Protein AF-R9ITM0-F1 (afdb_monomer_lite)

Sequence (136 aa):
MNITARTALNLIPLDLGSQPVFLCIDDTIVPKSGKKFEDVSKLFDHAAHNGSNYLNGHCFVSIMLCVPVWNQNRIRYVSLPLGYRMWLGSESKLKLAASMVRQAMPEQLQIFCAWQEKSPLNRTGSDLMQLHGAEP

Foldseek 3Di:
DAVQLVVLLVPAPPVCVPPAKEKEKDKDWDADDDDPDALWDFDQQPPDPPPDRTGTTWIKIWIWIWGWDDDPNDTDTDTHTPDIDTDSPPDDSLLVNLVSCLVHDDLAHDYDYPCCPPVSNVVSDVRSYDPPDPDD

pLDDT: mean 78.78, std 17.02, range [25.8, 95.62]

Secondary structure (DSSP, 8-state):
-HHHHHHHHHTS-GGGTTS--EEEEEEEEEE--SS--TT-EEEE-TT--SS--EEEEEEEEEEEEEEEEEETTEEEEEEEEEEEEEE-SSS-HHHHHHHHHHHH--S----B-TTTTSHHHHHHHHTT--------

Structure (mmCIF, N/CA/C/O backbone):
data_AF-R9ITM0-F1
#
_entry.id   AF-R9ITM0-F1
#
loop_
_atom_site.group_PDB
_atom_site.id
_atom_site.type_symbol
_atom_site.label_atom_id
_atom_site.label_alt_id
_atom_site.label_comp_id
_atom_site.label_asym_id
_atom_site.label_entity_id
_atom_site.label_seq_id
_atom_site.pdbx_PDB_ins_code
_atom_site.Cartn_x
_atom_site.Cartn_y
_atom_site.Cartn_z
_atom_site.occupancy
_atom_site.B_iso_or_equiv
_atom_site.auth_seq_id
_atom_site.auth_comp_id
_atom_site.auth_asym_id
_atom_site.auth_atom_id
_atom_site.pdbx_PDB_model_num
ATOM 1 N N . MET A 1 1 ? -7.923 7.595 -6.221 1.00 79.12 1 MET A N 1
ATOM 2 C CA . MET A 1 1 ? -7.413 7.005 -4.963 1.00 79.12 1 MET A CA 1
ATOM 3 C C . MET A 1 1 ? -7.994 7.720 -3.742 1.00 79.12 1 MET A C 1
ATOM 5 O O . MET A 1 1 ? -8.584 7.046 -2.913 1.00 79.12 1 MET A O 1
ATOM 9 N N . ASN A 1 2 ? -7.954 9.059 -3.675 1.00 85.12 2 ASN A N 1
ATOM 10 C CA . ASN A 1 2 ? -8.530 9.845 -2.565 1.00 85.12 2 ASN A CA 1
ATOM 11 C C . ASN A 1 2 ? -10.013 9.537 -2.229 1.00 85.12 2 ASN A C 1
ATOM 13 O O . ASN A 1 2 ? -10.341 9.316 -1.070 1.00 85.12 2 ASN A O 1
ATOM 17 N N . ILE A 1 3 ? -10.913 9.442 -3.222 1.00 88.44 3 ILE A N 1
ATOM 18 C CA . ILE A 1 3 ? -12.343 9.130 -2.973 1.00 88.44 3 ILE A CA 1
ATOM 19 C C . ILE A 1 3 ? -12.507 7.782 -2.253 1.00 88.44 3 ILE A C 1
ATOM 21 O O . ILE A 1 3 ? -13.250 7.690 -1.278 1.00 88.44 3 ILE A O 1
ATOM 25 N N . THR A 1 4 ? -11.782 6.752 -2.695 1.00 90.31 4 THR A N 1
ATOM 26 C CA . THR A 1 4 ? -11.787 5.422 -2.070 1.00 90.31 4 THR A CA 1
ATOM 27 C C . THR A 1 4 ? -11.276 5.483 -0.634 1.00 90.31 4 THR A C 1
ATOM 29 O O . THR A 1 4 ? -11.921 4.936 0.254 1.00 90.31 4 THR A O 1
ATOM 32 N N . ALA A 1 5 ? -10.169 6.195 -0.390 1.00 89.44 5 ALA A N 1
ATOM 33 C CA . ALA A 1 5 ? -9.619 6.369 0.954 1.00 89.44 5 ALA A CA 1
ATOM 34 C C . ALA A 1 5 ? -10.608 7.087 1.886 1.00 89.44 5 ALA A C 1
ATOM 36 O O . ALA A 1 5 ? -10.893 6.594 2.971 1.00 89.44 5 ALA A O 1
ATOM 37 N N . ARG A 1 6 ? -11.211 8.198 1.444 1.00 89.62 6 ARG A N 1
ATOM 38 C CA . ARG A 1 6 ? -12.242 8.917 2.214 1.00 89.62 6 ARG A CA 1
ATOM 39 C C . ARG A 1 6 ? -13.456 8.045 2.515 1.00 89.62 6 ARG A C 1
ATOM 41 O O . ARG A 1 6 ? -13.943 8.044 3.638 1.00 89.62 6 ARG A O 1
ATOM 48 N N . THR A 1 7 ? -13.921 7.285 1.526 1.00 91.44 7 THR A N 1
ATOM 49 C CA . THR A 1 7 ? -15.053 6.366 1.703 1.00 91.44 7 THR A CA 1
ATOM 50 C C . THR A 1 7 ? -14.723 5.310 2.755 1.00 91.44 7 THR A C 1
ATOM 52 O O . THR A 1 7 ? -15.516 5.093 3.659 1.00 91.44 7 THR A O 1
ATOM 55 N N . ALA A 1 8 ? -13.534 4.708 2.685 1.00 90.56 8 ALA A N 1
ATOM 56 C CA . ALA A 1 8 ? -13.080 3.714 3.651 1.00 90.56 8 ALA A CA 1
ATOM 57 C C . ALA A 1 8 ? -13.030 4.253 5.088 1.00 90.56 8 ALA A C 1
ATOM 59 O O . ALA A 1 8 ? -13.468 3.576 6.011 1.00 90.56 8 ALA A O 1
ATOM 60 N N . LEU A 1 9 ? -12.532 5.478 5.272 1.00 90.25 9 LEU A N 1
ATOM 61 C CA . LEU A 1 9 ? -12.440 6.118 6.587 1.00 90.25 9 LEU A CA 1
ATOM 62 C C . LEU A 1 9 ? -13.815 6.451 7.163 1.00 90.25 9 LEU A C 1
ATOM 64 O O . LEU A 1 9 ? -14.058 6.218 8.341 1.00 90.25 9 LEU A O 1
ATOM 68 N N . ASN A 1 10 ? -14.738 6.925 6.324 1.00 90.94 10 ASN A N 1
ATOM 69 C CA . ASN A 1 10 ? -16.108 7.229 6.740 1.00 90.94 10 ASN A CA 1
ATOM 70 C C . ASN A 1 10 ? -16.925 5.978 7.102 1.00 90.94 10 ASN A C 1
ATOM 72 O O . ASN A 1 10 ? -17.987 6.100 7.706 1.00 90.94 10 ASN A O 1
ATOM 76 N N . LEU A 1 11 ? -16.459 4.787 6.715 1.00 91.94 11 LEU A N 1
ATOM 77 C CA . LEU A 1 11 ? -17.086 3.511 7.060 1.00 91.94 11 LEU A CA 1
ATOM 78 C C . LEU A 1 11 ? -16.562 2.922 8.378 1.00 91.94 11 LEU A C 1
ATOM 80 O O . LEU A 1 11 ? -17.066 1.882 8.804 1.00 91.94 11 LEU A O 1
ATOM 84 N N . ILE A 1 12 ? -15.574 3.553 9.023 1.00 92.50 12 ILE A N 1
ATOM 85 C CA . ILE A 1 12 ? -15.087 3.115 10.333 1.00 92.50 12 ILE A CA 1
ATOM 86 C C . ILE A 1 12 ? -16.211 3.314 11.365 1.00 92.50 12 ILE A C 1
ATOM 88 O O . ILE A 1 12 ? -16.736 4.425 11.482 1.00 92.50 12 ILE A O 1
ATOM 92 N N . PRO A 1 13 ? -16.595 2.269 12.123 1.00 93.25 13 PRO A N 1
ATOM 93 C CA . PRO A 1 13 ? -17.561 2.403 13.208 1.00 93.25 13 PRO A CA 1
ATOM 94 C C . PRO A 1 13 ? -17.147 3.491 14.206 1.00 93.25 13 PRO A C 1
ATOM 96 O O . PRO A 1 13 ? -15.977 3.584 14.574 1.00 93.25 13 PRO A O 1
ATOM 99 N N . LEU A 1 14 ? -18.100 4.311 14.660 1.00 92.25 14 LEU A N 1
ATOM 100 C CA . LEU A 1 14 ? -17.821 5.466 15.529 1.00 92.25 14 LEU A CA 1
ATOM 101 C C . LEU A 1 14 ? -17.095 5.076 16.827 1.00 92.25 14 LEU A C 1
ATOM 103 O O . LEU A 1 14 ? -16.216 5.799 17.290 1.00 92.25 14 LEU A O 1
ATOM 107 N N . ASP A 1 15 ? -17.428 3.916 17.390 1.00 94.19 15 ASP A N 1
ATOM 108 C CA . ASP A 1 15 ? -16.805 3.342 18.587 1.00 94.19 15 ASP A CA 1
ATOM 109 C C . ASP A 1 15 ? -15.371 2.832 18.350 1.00 94.19 15 ASP A C 1
ATOM 111 O O . ASP A 1 15 ? -14.620 2.634 19.304 1.00 94.19 15 ASP A O 1
ATOM 115 N N . LEU A 1 16 ? -14.964 2.674 17.088 1.00 93.56 16 LEU A N 1
ATOM 116 C CA . LEU A 1 16 ? -13.597 2.357 16.673 1.00 93.56 16 LEU A CA 1
ATOM 117 C C . LEU A 1 16 ? -12.812 3.591 16.206 1.00 93.56 16 LEU A C 1
ATOM 119 O O . LEU A 1 16 ? -11.675 3.442 15.769 1.00 93.56 16 LEU A O 1
ATOM 123 N N . GLY A 1 17 ? -13.360 4.806 16.322 1.00 86.69 17 GLY A N 1
ATOM 124 C CA . GLY A 1 17 ? -12.707 6.033 15.845 1.00 86.69 17 GLY A CA 1
ATOM 125 C C . GLY A 1 17 ? -11.362 6.358 16.512 1.00 86.69 17 GLY A C 1
ATOM 126 O O . GLY A 1 17 ? -10.573 7.113 15.954 1.00 86.69 17 GLY A O 1
ATOM 127 N N . SER A 1 18 ? -11.078 5.780 17.684 1.00 87.06 18 SER A N 1
ATOM 128 C CA . SER A 1 18 ? -9.783 5.899 18.374 1.00 87.06 18 SER A CA 1
ATOM 129 C C . SER A 1 18 ? -8.749 4.855 17.942 1.00 87.06 18 SER A C 1
ATOM 131 O O . SER A 1 18 ? -7.588 4.943 18.339 1.00 87.06 18 SER A O 1
ATOM 133 N N . GLN A 1 19 ? -9.153 3.844 17.169 1.00 87.88 19 GLN A N 1
ATOM 134 C CA . GLN A 1 19 ? -8.241 2.819 16.676 1.00 87.88 19 GLN A CA 1
ATOM 135 C C . GLN A 1 19 ? -7.380 3.375 15.535 1.00 87.88 19 GLN A C 1
ATOM 137 O O . GLN A 1 19 ? -7.863 4.171 14.725 1.00 87.88 19 GLN A O 1
ATOM 142 N N . PRO A 1 20 ? -6.109 2.951 15.432 1.00 88.31 20 PRO A N 1
ATOM 143 C CA . PRO A 1 20 ? -5.237 3.414 14.365 1.00 88.31 20 PRO A CA 1
ATOM 144 C C . PRO A 1 20 ? -5.737 2.944 12.998 1.00 88.31 20 PRO A C 1
ATOM 146 O O . PRO A 1 20 ? -6.372 1.901 12.868 1.00 88.31 20 PRO A O 1
ATOM 149 N N . VAL A 1 21 ? -5.386 3.687 11.954 1.00 87.81 21 VAL A N 1
ATOM 150 C CA . VAL A 1 21 ? -5.524 3.259 10.559 1.00 87.81 21 VAL A CA 1
ATOM 151 C C . VAL A 1 21 ? -4.120 3.061 10.002 1.00 87.81 21 VAL A C 1
ATOM 153 O O . VAL A 1 21 ? -3.237 3.884 10.231 1.00 87.81 21 VAL A O 1
ATOM 156 N N . PHE A 1 22 ? -3.892 1.975 9.265 1.00 86.38 22 PHE A N 1
ATOM 157 C CA . PHE A 1 22 ? -2.565 1.689 8.714 1.00 86.38 22 PHE A CA 1
ATOM 158 C C . PHE A 1 22 ? -2.523 1.963 7.217 1.00 86.38 22 PHE A C 1
ATOM 160 O O . PHE A 1 22 ? -3.436 1.583 6.485 1.00 86.38 22 PHE A O 1
ATOM 167 N N . LEU A 1 23 ? -1.435 2.576 6.748 1.00 86.56 23 LEU A N 1
ATOM 168 C CA . LEU A 1 23 ? -1.129 2.649 5.323 1.00 86.56 23 LEU A CA 1
ATOM 169 C C . LEU A 1 23 ? -0.028 1.641 5.010 1.00 86.56 23 LEU A C 1
ATOM 171 O O . LEU A 1 23 ? 1.140 1.836 5.352 1.00 86.56 23 LEU A O 1
ATOM 175 N N . CYS A 1 24 ? -0.392 0.573 4.320 1.00 87.69 24 CYS A N 1
ATOM 176 C CA . CYS A 1 24 ? 0.564 -0.414 3.857 1.00 87.69 24 CYS A CA 1
ATOM 177 C C . CYS A 1 24 ? 1.046 -0.031 2.460 1.00 87.69 24 CYS A C 1
ATOM 179 O O . CYS A 1 24 ? 0.241 0.198 1.558 1.00 87.69 24 CYS A O 1
ATOM 181 N N . ILE A 1 25 ? 2.365 0.035 2.294 1.00 88.94 25 ILE A N 1
ATOM 182 C CA . ILE A 1 25 ? 3.024 0.201 1.002 1.00 88.94 25 ILE A CA 1
ATOM 183 C C . ILE A 1 25 ? 3.872 -1.042 0.804 1.00 88.94 25 ILE A C 1
ATOM 185 O O . ILE A 1 25 ? 4.670 -1.372 1.680 1.00 88.94 25 ILE A O 1
ATOM 189 N N . ASP A 1 26 ? 3.685 -1.714 -0.323 1.00 88.12 26 ASP A N 1
ATOM 190 C CA . ASP A 1 26 ? 4.431 -2.923 -0.657 1.00 88.12 26 ASP A CA 1
ATOM 191 C C . ASP A 1 26 ? 4.909 -2.869 -2.105 1.00 88.12 26 ASP A C 1
ATOM 193 O O . ASP A 1 26 ? 4.192 -2.360 -2.975 1.00 88.12 26 ASP A O 1
ATOM 197 N N . ASP A 1 27 ? 6.111 -3.380 -2.365 1.00 88.19 27 ASP A N 1
ATOM 198 C CA . ASP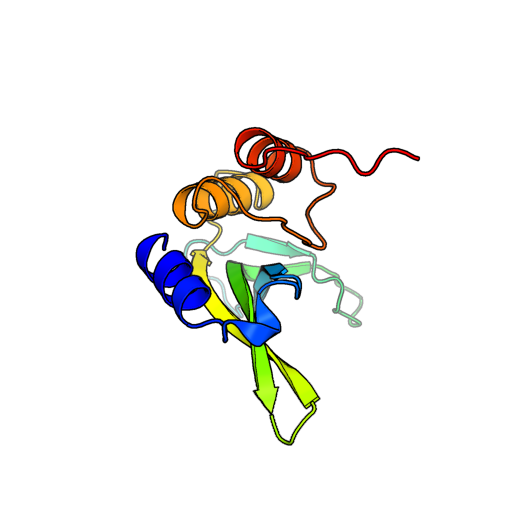 A 1 27 ? 6.625 -3.577 -3.710 1.00 88.19 27 ASP A CA 1
ATOM 199 C C . ASP A 1 27 ? 6.638 -5.062 -4.083 1.00 88.19 27 ASP A C 1
ATOM 201 O O . ASP A 1 27 ? 7.502 -5.839 -3.694 1.00 88.19 27 ASP A O 1
ATOM 205 N N . THR A 1 28 ? 5.669 -5.466 -4.894 1.00 88.50 28 THR A N 1
ATOM 206 C CA . THR A 1 28 ? 5.516 -6.859 -5.298 1.00 88.50 28 THR A CA 1
ATOM 207 C C . THR A 1 28 ? 6.260 -7.115 -6.605 1.00 88.50 28 THR A C 1
ATOM 209 O O . THR A 1 28 ? 6.025 -6.446 -7.619 1.00 88.50 28 THR A O 1
ATOM 212 N N . ILE A 1 29 ? 7.143 -8.112 -6.605 1.00 87.81 29 ILE A N 1
ATOM 213 C CA . ILE A 1 29 ? 7.862 -8.557 -7.799 1.00 87.81 29 ILE A CA 1
ATOM 214 C C . ILE A 1 29 ? 7.072 -9.675 -8.485 1.00 87.81 29 ILE A C 1
ATOM 216 O O . ILE A 1 29 ? 6.751 -10.693 -7.878 1.00 87.81 29 ILE A O 1
ATOM 220 N N . VAL A 1 30 ? 6.800 -9.507 -9.778 1.00 88.00 30 VAL A N 1
ATOM 221 C CA . VAL A 1 30 ? 6.202 -10.527 -10.641 1.00 88.00 30 VAL A CA 1
ATOM 222 C C . VAL A 1 30 ? 7.289 -11.066 -11.573 1.00 88.00 30 VAL A C 1
ATOM 224 O O . VAL A 1 30 ? 7.652 -10.377 -12.535 1.00 88.00 30 VAL A O 1
ATOM 227 N N . PRO A 1 31 ? 7.826 -12.274 -11.320 1.00 86.25 31 PRO A N 1
ATOM 228 C CA . PRO A 1 31 ? 8.894 -12.835 -12.135 1.00 86.25 31 PRO A CA 1
ATOM 229 C C . PRO A 1 31 ? 8.429 -13.085 -13.573 1.00 86.25 31 PRO A C 1
ATOM 231 O O . PRO A 1 31 ? 7.280 -13.452 -13.829 1.00 86.25 31 PRO A O 1
ATOM 234 N N . LYS A 1 32 ? 9.340 -12.894 -14.528 1.00 84.50 32 LYS A N 1
ATOM 235 C CA . LYS A 1 32 ? 9.115 -13.119 -15.958 1.00 84.50 32 LYS A CA 1
ATOM 236 C C . LYS A 1 32 ? 10.201 -14.023 -16.530 1.00 84.50 32 LYS A C 1
ATOM 238 O O . LYS A 1 32 ? 11.390 -13.721 -16.467 1.00 84.50 32 LYS A O 1
ATOM 243 N N . SER A 1 33 ? 9.776 -15.119 -17.149 1.00 77.88 33 SER A N 1
ATOM 244 C CA . SER A 1 33 ? 10.641 -16.022 -17.908 1.00 77.88 33 SER A CA 1
ATOM 245 C C . SER A 1 33 ? 10.588 -15.673 -19.397 1.00 77.88 33 SER A C 1
ATOM 247 O O . SER A 1 33 ? 9.543 -15.820 -20.027 1.00 77.88 33 SER A O 1
ATOM 249 N N . GLY A 1 34 ? 11.702 -15.221 -19.977 1.00 70.50 34 GLY A N 1
ATOM 250 C CA . GLY A 1 34 ? 11.806 -14.890 -21.405 1.00 70.50 34 GLY A CA 1
ATOM 251 C C . GLY A 1 34 ? 12.419 -13.511 -21.666 1.00 70.50 34 GLY A C 1
ATOM 252 O O . GLY A 1 34 ? 12.827 -12.823 -20.737 1.00 70.50 34 GLY A O 1
ATOM 253 N N . LYS A 1 35 ? 12.513 -13.116 -22.945 1.00 62.59 35 LYS A N 1
ATOM 254 C CA . LYS A 1 35 ? 13.199 -11.879 -23.391 1.00 62.59 35 LYS A CA 1
ATOM 255 C C . LYS A 1 35 ? 12.280 -10.821 -24.026 1.00 62.59 35 LYS A C 1
ATOM 257 O O . LYS A 1 35 ? 12.779 -9.825 -24.530 1.00 62.59 35 LYS A O 1
ATOM 262 N N . LYS A 1 36 ? 10.963 -11.050 -24.072 1.00 75.38 36 LYS A N 1
ATOM 263 C CA . LYS A 1 36 ? 10.008 -10.237 -24.854 1.00 75.38 36 LYS A CA 1
ATOM 264 C C . LYS A 1 36 ? 8.940 -9.576 -23.982 1.00 75.38 36 LYS A C 1
ATOM 266 O O . LYS A 1 36 ? 7.755 -9.675 -24.274 1.00 75.38 36 LYS A O 1
ATOM 271 N N . PHE A 1 37 ? 9.357 -8.957 -22.888 1.00 77.38 37 PHE A N 1
ATOM 272 C CA . PHE A 1 37 ? 8.451 -8.230 -22.008 1.00 77.38 37 PHE A CA 1
ATOM 273 C C . PHE A 1 37 ? 8.971 -6.805 -21.860 1.00 77.38 37 PHE A C 1
ATOM 275 O O . PHE A 1 37 ? 10.120 -6.606 -21.466 1.00 77.38 37 PHE A O 1
ATOM 282 N N . GLU A 1 38 ? 8.130 -5.840 -22.212 1.00 78.94 38 GLU A N 1
ATOM 283 C CA . GLU A 1 38 ? 8.379 -4.418 -21.980 1.00 78.94 38 GLU A CA 1
ATOM 284 C C . GLU A 1 38 ? 8.435 -4.137 -20.469 1.00 78.94 38 GLU A C 1
ATOM 286 O O . GLU A 1 38 ? 7.840 -4.879 -19.683 1.00 78.94 38 GLU A O 1
ATOM 291 N N . ASP A 1 39 ? 9.203 -3.125 -20.060 1.00 82.00 39 ASP A N 1
ATOM 292 C CA . ASP A 1 39 ? 9.345 -2.670 -18.665 1.00 82.00 39 ASP A CA 1
ATOM 293 C C . ASP A 1 39 ? 9.844 -3.717 -17.649 1.00 82.00 39 ASP A C 1
ATOM 295 O O . ASP A 1 39 ? 9.687 -3.569 -16.433 1.00 82.00 39 ASP A O 1
ATOM 299 N N . VAL A 1 40 ? 10.490 -4.788 -18.119 1.00 81.62 40 VAL A N 1
ATOM 300 C CA . VAL A 1 40 ? 11.147 -5.762 -17.239 1.00 81.62 40 VAL A CA 1
ATOM 301 C C . VAL A 1 40 ? 12.443 -5.197 -16.681 1.00 81.62 40 VAL A C 1
ATOM 303 O O . VAL A 1 40 ? 13.324 -4.751 -17.412 1.00 81.62 40 VAL A O 1
ATOM 306 N N . SER A 1 41 ? 12.581 -5.297 -15.362 1.00 80.25 41 SER A N 1
ATOM 307 C CA . SER A 1 41 ? 13.788 -4.919 -14.638 1.00 80.25 41 SER A CA 1
ATOM 308 C C . SER A 1 41 ? 14.449 -6.143 -14.014 1.00 80.25 41 SER A C 1
ATOM 310 O O . SER A 1 41 ? 13.781 -7.111 -13.641 1.00 80.25 41 SER A O 1
ATOM 312 N N . LYS A 1 42 ? 15.776 -6.088 -13.858 1.00 83.50 42 LYS A N 1
ATOM 313 C CA . LYS A 1 42 ? 16.516 -7.044 -13.030 1.00 83.50 42 LYS A CA 1
ATOM 314 C C . LYS A 1 42 ? 16.401 -6.601 -11.573 1.00 83.50 42 LYS A C 1
ATOM 316 O O . LYS A 1 42 ? 16.975 -5.587 -11.184 1.00 83.50 42 LYS A O 1
ATOM 321 N N . LEU A 1 43 ? 15.621 -7.332 -10.791 1.00 79.19 43 LEU A N 1
ATOM 322 C CA . LEU A 1 43 ? 15.219 -6.962 -9.438 1.00 79.19 43 LEU A CA 1
ATOM 323 C C . LEU A 1 43 ? 15.877 -7.893 -8.430 1.00 79.19 43 LEU A C 1
ATOM 325 O O . LEU A 1 43 ? 15.988 -9.089 -8.692 1.00 79.19 43 LEU A O 1
ATOM 329 N N . PHE A 1 44 ? 16.311 -7.338 -7.297 1.00 78.00 44 PHE A N 1
ATOM 330 C CA . PHE A 1 44 ? 16.802 -8.149 -6.192 1.00 78.00 44 PHE A CA 1
ATOM 331 C C . PHE A 1 44 ? 15.616 -8.829 -5.502 1.00 78.00 44 PHE A C 1
ATOM 333 O O . PHE A 1 44 ? 14.670 -8.152 -5.103 1.00 78.00 44 PHE A O 1
ATOM 340 N N . ASP A 1 45 ? 15.673 -10.146 -5.367 1.00 75.69 45 ASP A N 1
ATOM 341 C CA . ASP A 1 45 ? 14.708 -10.957 -4.642 1.00 75.69 45 ASP A CA 1
ATOM 342 C C . ASP A 1 45 ? 15.341 -11.420 -3.325 1.00 75.69 45 ASP A C 1
ATOM 344 O O . ASP A 1 45 ? 16.190 -12.311 -3.299 1.00 75.69 45 ASP A O 1
ATOM 348 N N . HIS A 1 46 ? 14.938 -10.782 -2.223 1.00 71.12 46 HIS A N 1
ATOM 349 C CA . HIS A 1 46 ? 15.408 -11.120 -0.877 1.00 71.12 46 HIS A CA 1
ATOM 350 C C . HIS A 1 46 ? 14.866 -12.468 -0.369 1.00 71.12 46 HIS A C 1
ATOM 352 O O . HIS A 1 46 ? 15.409 -12.994 0.601 1.00 71.12 46 HIS A O 1
ATOM 358 N N . ALA A 1 47 ? 13.829 -13.028 -1.002 1.00 69.94 47 ALA A N 1
ATOM 359 C CA . ALA A 1 47 ? 13.252 -14.327 -0.659 1.00 69.94 47 ALA A CA 1
ATOM 360 C C . ALA A 1 47 ? 13.843 -15.480 -1.495 1.00 69.94 47 ALA A C 1
ATOM 362 O O . ALA A 1 47 ? 13.526 -16.650 -1.262 1.00 69.94 47 ALA A O 1
ATOM 363 N N . ALA A 1 48 ? 14.716 -15.180 -2.463 1.00 70.25 48 ALA A N 1
ATOM 364 C CA . ALA A 1 48 ? 15.361 -16.192 -3.283 1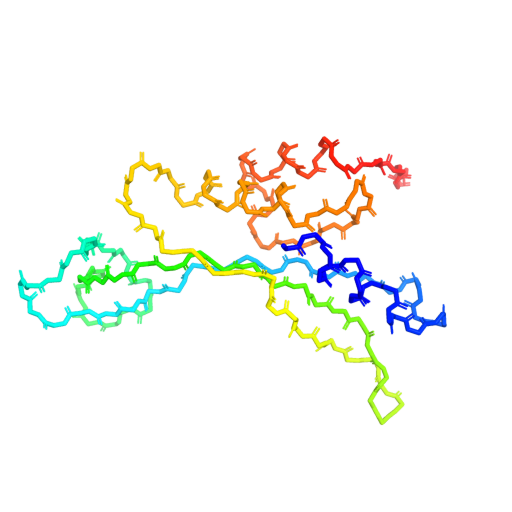.00 70.25 48 ALA A CA 1
ATOM 365 C C . ALA A 1 48 ? 16.433 -16.956 -2.485 1.00 70.25 48 ALA A C 1
ATOM 367 O O . ALA A 1 48 ? 17.490 -16.431 -2.149 1.00 70.25 48 ALA A O 1
ATOM 368 N N . HIS A 1 49 ? 16.197 -18.248 -2.249 1.00 71.50 49 HIS A N 1
ATOM 369 C CA . HIS A 1 49 ? 17.158 -19.162 -1.611 1.00 71.50 49 HIS A CA 1
ATOM 370 C C . HIS A 1 49 ? 17.968 -19.996 -2.627 1.00 71.50 49 HIS A C 1
ATOM 372 O O . HIS A 1 49 ? 18.436 -21.086 -2.311 1.00 71.50 49 HIS A O 1
ATOM 378 N N . ASN A 1 50 ? 18.116 -19.520 -3.868 1.00 66.25 50 ASN A N 1
ATOM 379 C CA . ASN A 1 50 ? 18.674 -20.290 -4.994 1.00 66.25 50 ASN A CA 1
ATOM 380 C C . ASN A 1 50 ? 20.093 -19.854 -5.426 1.00 66.25 50 ASN A C 1
ATOM 382 O O . ASN A 1 50 ? 20.551 -20.235 -6.501 1.00 66.25 50 ASN A O 1
ATOM 386 N N . GLY A 1 51 ? 20.786 -19.038 -4.623 1.00 62.91 51 GLY A N 1
ATOM 387 C CA . GLY A 1 51 ? 22.147 -18.556 -4.910 1.00 62.91 51 GLY A CA 1
ATOM 388 C C . GLY A 1 51 ? 22.235 -17.403 -5.922 1.00 62.91 51 GLY A C 1
ATOM 389 O O . GLY A 1 51 ? 23.308 -16.830 -6.100 1.00 62.91 51 GLY A O 1
ATOM 390 N N . SER A 1 52 ? 21.117 -17.016 -6.547 1.00 63.72 52 SER A N 1
ATOM 391 C CA . SER A 1 52 ? 20.981 -15.843 -7.412 1.00 63.72 52 SER A CA 1
ATOM 392 C C . SER A 1 52 ? 19.898 -14.933 -6.844 1.00 63.72 52 SER A C 1
ATOM 394 O O . SER A 1 52 ? 18.718 -15.097 -7.139 1.00 63.72 52 SER A O 1
ATOM 396 N N . ASN A 1 53 ? 20.297 -13.906 -6.097 1.00 78.50 53 ASN A N 1
ATOM 397 C CA . ASN A 1 53 ? 19.351 -12.962 -5.494 1.00 78.50 53 ASN A CA 1
ATOM 398 C C . ASN A 1 53 ? 18.723 -11.996 -6.508 1.00 78.50 53 ASN A C 1
ATOM 400 O O . ASN A 1 53 ? 18.207 -10.964 -6.112 1.00 78.50 53 ASN A O 1
ATOM 404 N N . TYR A 1 54 ? 18.826 -12.254 -7.812 1.00 79.62 54 TYR A N 1
ATOM 405 C CA . TYR A 1 54 ? 18.273 -11.384 -8.842 1.00 79.62 54 TYR A CA 1
ATOM 406 C C . TYR A 1 54 ? 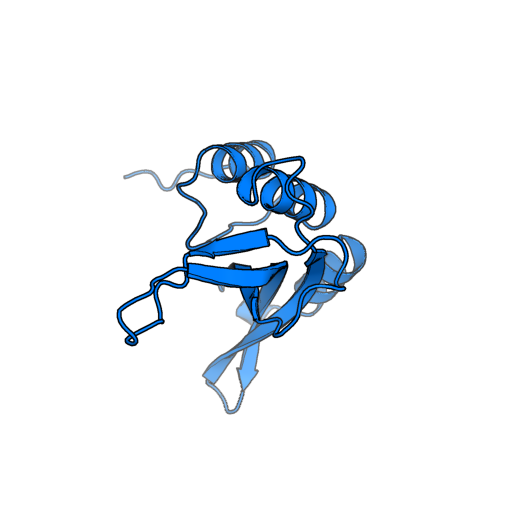17.401 -12.172 -9.806 1.00 79.62 54 TYR A C 1
ATOM 408 O O . TYR A 1 54 ? 17.812 -13.216 -10.312 1.00 79.62 54 TYR A O 1
ATOM 416 N N . LEU A 1 55 ? 16.238 -11.615 -10.128 1.00 83.50 55 LEU A N 1
ATOM 417 C CA . LEU A 1 55 ? 15.335 -12.153 -11.135 1.00 83.50 55 LEU A CA 1
ATOM 418 C C . LEU A 1 55 ? 14.854 -11.052 -12.079 1.00 83.50 55 LEU A C 1
ATOM 420 O O . LEU A 1 55 ? 14.798 -9.876 -11.722 1.00 83.50 55 LEU A O 1
ATOM 424 N N . ASN A 1 56 ? 14.523 -11.436 -13.308 1.00 86.12 56 ASN A N 1
ATOM 425 C CA . ASN A 1 56 ? 13.859 -10.539 -14.246 1.00 86.12 56 ASN A CA 1
ATOM 426 C C . ASN A 1 56 ? 12.370 -10.517 -13.918 1.00 86.12 56 ASN A C 1
ATOM 428 O O . ASN A 1 56 ? 11.736 -11.572 -13.873 1.00 86.12 56 ASN A O 1
ATOM 432 N N . GLY A 1 57 ? 11.804 -9.336 -13.711 1.00 87.81 57 GLY A N 1
ATOM 433 C CA . GLY A 1 57 ? 10.391 -9.221 -13.396 1.00 87.81 57 GLY A CA 1
ATOM 434 C C . GLY A 1 57 ? 9.845 -7.820 -13.575 1.00 87.81 57 GLY A C 1
ATOM 435 O O . GLY A 1 57 ? 10.580 -6.849 -13.764 1.00 87.81 57 GLY A O 1
ATOM 436 N N . HIS A 1 58 ? 8.525 -7.735 -13.491 1.00 90.94 58 HIS A N 1
ATOM 437 C CA . HIS A 1 58 ? 7.844 -6.471 -13.254 1.00 90.94 58 HIS A CA 1
ATOM 438 C C . HIS A 1 58 ? 7.818 -6.213 -11.757 1.00 90.94 58 HIS A C 1
ATOM 440 O O . HIS A 1 58 ? 7.634 -7.139 -10.973 1.00 90.94 58 HIS A O 1
ATOM 446 N N . CYS A 1 59 ? 7.982 -4.963 -11.354 1.00 89.56 59 CYS A N 1
ATOM 447 C CA . CYS A 1 59 ? 7.770 -4.566 -9.971 1.00 89.56 59 CYS A CA 1
ATOM 448 C C . CYS A 1 59 ? 6.530 -3.689 -9.913 1.00 89.56 59 CYS A C 1
ATOM 450 O O . CYS A 1 59 ? 6.423 -2.743 -10.689 1.00 89.56 59 CYS A O 1
ATOM 452 N N . PHE A 1 60 ? 5.621 -3.964 -8.989 1.00 92.31 60 PHE A N 1
ATOM 453 C CA . PHE A 1 60 ? 4.468 -3.115 -8.730 1.00 92.31 60 PHE A CA 1
ATOM 454 C C . PHE A 1 60 ? 4.601 -2.502 -7.352 1.00 92.31 60 PHE A C 1
ATOM 456 O O . PHE A 1 60 ? 4.817 -3.221 -6.389 1.00 92.31 60 PHE A O 1
ATOM 463 N N . VAL A 1 61 ? 4.448 -1.188 -7.255 1.00 92.19 61 VAL A N 1
ATOM 464 C CA . VAL A 1 61 ? 4.248 -0.513 -5.976 1.00 92.19 61 VAL A CA 1
ATOM 465 C C . VAL A 1 61 ? 2.750 -0.479 -5.710 1.00 92.19 61 VAL A C 1
ATOM 467 O O . VAL A 1 61 ? 1.970 -0.040 -6.559 1.00 92.19 61 VAL A O 1
ATOM 470 N N . SER A 1 62 ? 2.350 -0.958 -4.543 1.00 92.25 62 SER A N 1
ATOM 471 C CA . SER A 1 62 ? 0.968 -0.995 -4.086 1.00 92.25 62 SER A CA 1
ATOM 472 C C . SER A 1 62 ? 0.783 -0.115 -2.858 1.00 92.25 62 SER A C 1
ATOM 474 O O . SER A 1 62 ? 1.700 0.048 -2.054 1.00 92.25 62 SER A O 1
ATOM 476 N N . ILE A 1 63 ? -0.407 0.469 -2.725 1.00 91.50 63 ILE A N 1
ATOM 477 C CA . ILE A 1 63 ? -0.839 1.157 -1.510 1.00 91.50 63 ILE A CA 1
ATOM 478 C C . ILE A 1 63 ? -2.172 0.574 -1.072 1.00 91.50 63 ILE A C 1
ATOM 480 O O . ILE A 1 63 ? -3.116 0.502 -1.864 1.00 91.50 63 ILE A O 1
ATOM 484 N N . MET A 1 64 ? -2.258 0.211 0.202 1.00 92.06 64 MET A N 1
ATOM 485 C CA . MET A 1 64 ? -3.463 -0.294 0.845 1.00 92.06 64 MET A CA 1
ATOM 486 C C . MET A 1 64 ? -3.740 0.482 2.130 1.00 92.06 64 MET A C 1
ATOM 488 O O . MET A 1 64 ? -2.815 0.824 2.865 1.00 92.06 64 MET A O 1
ATOM 492 N N . LEU A 1 65 ? -5.014 0.733 2.411 1.00 91.31 65 LEU A N 1
ATOM 493 C CA . LEU A 1 65 ? -5.473 1.293 3.677 1.00 91.31 65 LEU A CA 1
ATOM 494 C C . LEU A 1 65 ? -6.081 0.178 4.519 1.00 91.31 65 LEU A C 1
ATOM 496 O O . LEU A 1 65 ? -7.027 -0.469 4.079 1.00 91.31 65 LEU A O 1
ATOM 500 N N . CYS A 1 66 ? -5.564 -0.048 5.716 1.00 92.12 66 CYS A N 1
ATOM 501 C CA . CYS A 1 66 ? -6.106 -1.037 6.635 1.00 92.12 66 CYS A CA 1
ATOM 502 C C . CYS A 1 66 ? -6.946 -0.327 7.691 1.00 92.12 66 CYS A C 1
ATOM 504 O O . CYS A 1 66 ? -6.403 0.399 8.526 1.00 92.12 66 CYS A O 1
ATOM 506 N N . VAL A 1 67 ? -8.257 -0.550 7.647 1.00 92.44 67 VAL A N 1
ATOM 507 C CA . VAL A 1 67 ? -9.223 0.082 8.552 1.00 92.44 67 VAL A CA 1
ATOM 508 C C . VAL A 1 67 ? -9.717 -0.908 9.611 1.00 92.44 67 VAL A C 1
ATOM 510 O O . VAL A 1 67 ? -9.866 -2.099 9.303 1.00 92.44 67 VAL A O 1
ATOM 513 N N . PRO A 1 68 ? -9.954 -0.450 10.850 1.00 94.81 68 PRO A N 1
ATOM 514 C CA . PRO A 1 68 ? -10.465 -1.291 11.922 1.00 94.81 68 PRO A CA 1
ATOM 515 C C . PRO A 1 68 ? -11.942 -1.632 11.684 1.00 94.81 68 PRO A C 1
ATOM 517 O O . PRO A 1 68 ? -12.749 -0.780 11.316 1.00 94.81 68 PRO A O 1
ATOM 520 N N . VAL A 1 69 ? -12.299 -2.892 11.920 1.00 95.12 69 VAL A N 1
ATOM 521 C CA . VAL A 1 69 ? -13.666 -3.412 11.829 1.00 95.12 69 VAL A CA 1
ATOM 522 C C . VAL A 1 69 ? -13.961 -4.349 12.995 1.00 95.12 69 VAL A C 1
ATOM 524 O O . VAL A 1 69 ? -13.063 -4.995 13.546 1.00 95.12 69 VAL A O 1
ATOM 527 N N . TRP A 1 70 ? -15.242 -4.492 13.323 1.00 95.44 70 TRP A N 1
ATOM 528 C CA . TRP A 1 70 ? -15.706 -5.539 14.222 1.00 95.44 70 TRP A CA 1
ATOM 529 C C . TRP A 1 70 ? -15.806 -6.882 13.503 1.00 95.44 70 TRP A C 1
ATOM 531 O O . TRP A 1 70 ? -16.413 -6.998 12.441 1.00 95.44 70 TRP A O 1
ATOM 541 N N . ASN A 1 71 ? -15.248 -7.924 14.114 1.00 94.25 71 ASN A N 1
ATOM 542 C CA . ASN A 1 71 ? -15.445 -9.304 13.692 1.00 94.25 71 ASN A CA 1
ATOM 543 C C . ASN A 1 71 ? -15.511 -10.214 14.924 1.00 94.25 71 ASN A C 1
ATOM 545 O O . ASN A 1 71 ? -14.520 -10.349 15.641 1.00 94.25 71 ASN A O 1
ATOM 549 N N . GLN A 1 72 ? -16.674 -10.827 15.177 1.00 93.44 72 GLN A N 1
ATOM 550 C CA . GLN A 1 72 ? -16.900 -11.739 16.312 1.00 93.44 72 GLN A CA 1
ATOM 551 C C . GLN A 1 72 ? -16.406 -11.155 17.655 1.00 93.44 72 GLN A C 1
ATOM 553 O O . GLN A 1 72 ? -15.623 -11.779 18.371 1.00 93.44 72 GLN A O 1
ATOM 558 N N . ASN A 1 73 ? -16.819 -9.921 17.967 1.00 92.75 73 ASN A N 1
ATOM 559 C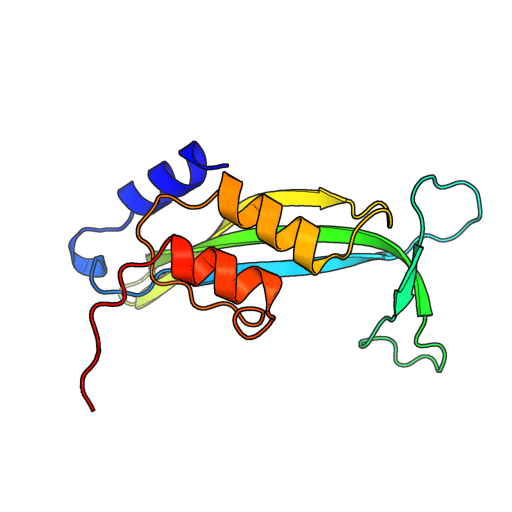 CA . ASN A 1 73 ? -16.427 -9.164 19.169 1.00 92.75 73 ASN A CA 1
ATOM 560 C C . ASN A 1 73 ? -14.913 -8.935 19.326 1.00 92.75 73 ASN A C 1
ATOM 562 O O . ASN A 1 73 ? -14.424 -8.663 20.422 1.00 92.75 73 ASN A O 1
ATOM 566 N N . ARG A 1 74 ? -14.149 -9.027 18.236 1.00 95.62 74 ARG A N 1
ATOM 567 C CA . ARG A 1 74 ? -12.735 -8.655 18.194 1.00 95.62 74 ARG A CA 1
ATOM 568 C C . ARG A 1 74 ? -12.517 -7.598 17.126 1.00 95.62 74 ARG A C 1
ATOM 570 O O . ARG A 1 74 ? -13.112 -7.663 16.051 1.00 95.62 74 ARG A O 1
ATOM 577 N N . ILE A 1 75 ? -11.624 -6.659 17.413 1.00 95.19 75 ILE A N 1
ATOM 578 C CA . ILE A 1 75 ? -11.162 -5.694 16.420 1.00 95.19 75 ILE A CA 1
ATOM 579 C C . ILE A 1 75 ? -10.244 -6.436 15.447 1.00 95.19 75 ILE A C 1
ATOM 581 O O . ILE A 1 75 ? -9.301 -7.124 15.847 1.00 95.19 75 ILE A O 1
ATOM 585 N N . ARG A 1 76 ? -10.550 -6.335 14.157 1.00 94.75 76 ARG A N 1
ATOM 586 C CA . ARG A 1 76 ? -9.733 -6.840 13.051 1.00 94.75 76 ARG A CA 1
ATOM 587 C C . ARG A 1 76 ? -9.486 -5.706 12.070 1.00 94.75 76 ARG A C 1
ATOM 589 O O . ARG A 1 76 ? -10.170 -4.693 12.114 1.00 94.75 76 ARG A O 1
ATOM 596 N N . TYR A 1 77 ? -8.527 -5.896 11.176 1.00 92.94 77 TYR A N 1
ATOM 597 C CA . TYR A 1 77 ? -8.205 -4.917 10.147 1.00 92.94 77 TYR A CA 1
ATOM 598 C C . TYR A 1 77 ? -8.529 -5.481 8.774 1.00 92.94 77 TYR A C 1
ATOM 600 O O . TYR A 1 77 ? -8.126 -6.599 8.452 1.00 92.94 77 TYR A O 1
ATOM 608 N N . VAL A 1 78 ? -9.259 -4.704 7.979 1.00 94.25 78 VAL A N 1
ATOM 609 C CA . VAL A 1 78 ? -9.534 -5.011 6.574 1.00 94.25 78 VAL A CA 1
ATOM 610 C C . VAL A 1 78 ? -8.658 -4.118 5.711 1.00 94.25 78 VAL A C 1
ATOM 612 O O . VAL A 1 78 ? -8.725 -2.895 5.815 1.00 94.25 78 VAL A O 1
ATOM 615 N N . SER A 1 79 ? -7.835 -4.737 4.866 1.00 92.75 79 SER A N 1
ATOM 616 C CA . SER A 1 79 ? -6.975 -4.048 3.905 1.00 92.75 79 SER A CA 1
ATOM 617 C C . SER A 1 79 ? -7.750 -3.721 2.631 1.00 92.75 79 SER A C 1
ATOM 619 O O . SER A 1 79 ? -8.268 -4.609 1.957 1.00 92.75 79 SER A O 1
ATOM 621 N N . LEU A 1 80 ? -7.803 -2.439 2.288 1.00 92.75 80 LEU A N 1
ATOM 622 C CA . LEU A 1 80 ? -8.472 -1.912 1.106 1.00 92.75 80 LEU A CA 1
ATOM 623 C C . LEU A 1 80 ? -7.418 -1.415 0.112 1.00 92.75 80 LEU A C 1
ATOM 625 O O . LEU A 1 80 ? -6.680 -0.479 0.435 1.00 92.75 80 LEU A O 1
ATOM 629 N N . PRO A 1 81 ? -7.320 -2.000 -1.093 1.00 92.56 81 PRO A N 1
ATOM 630 C CA . PRO A 1 81 ? -6.371 -1.534 -2.090 1.00 92.56 81 PRO A CA 1
ATOM 631 C C . PRO A 1 81 ? -6.767 -0.144 -2.588 1.00 92.56 81 PRO A C 1
ATOM 633 O O . PRO A 1 81 ? -7.865 0.067 -3.101 1.00 92.56 81 PRO A O 1
ATOM 636 N N . LEU A 1 82 ? -5.852 0.813 -2.453 1.00 92.19 82 LEU A N 1
ATOM 637 C CA . LEU A 1 82 ? -6.029 2.176 -2.948 1.00 92.19 82 LEU A CA 1
ATOM 638 C C . LEU A 1 82 ? -5.459 2.342 -4.357 1.00 92.19 82 LEU A C 1
ATOM 640 O O . LEU A 1 82 ? -6.001 3.122 -5.140 1.00 92.19 82 LEU A O 1
ATOM 644 N N . GLY A 1 83 ? -4.400 1.600 -4.695 1.00 91.69 83 GLY A N 1
ATOM 645 C CA . GLY A 1 83 ? -3.855 1.568 -6.047 1.00 91.69 83 GLY A CA 1
ATOM 646 C C . GLY A 1 83 ? -2.617 0.691 -6.203 1.00 91.69 83 GLY A C 1
ATOM 647 O O . GLY A 1 83 ? -1.899 0.427 -5.241 1.00 91.69 83 GLY A O 1
ATOM 648 N N . TYR A 1 84 ? -2.363 0.299 -7.450 1.00 92.38 84 TYR A N 1
ATOM 649 C CA . TYR A 1 84 ? -1.179 -0.434 -7.893 1.00 92.38 84 TYR A CA 1
ATOM 650 C C . TYR A 1 84 ? -0.564 0.299 -9.085 1.00 92.38 84 TYR A C 1
ATOM 652 O O . TYR A 1 84 ? -1.285 0.709 -9.997 1.00 92.38 84 TYR A O 1
ATOM 660 N N . ARG A 1 85 ? 0.760 0.465 -9.097 1.00 93.00 85 ARG A N 1
ATOM 661 C CA . ARG A 1 85 ? 1.494 1.018 -10.242 1.00 93.00 85 ARG A CA 1
ATOM 662 C C . ARG A 1 85 ? 2.712 0.179 -10.561 1.00 93.00 85 ARG A C 1
ATOM 664 O O . ARG A 1 85 ? 3.511 -0.105 -9.675 1.00 93.00 85 ARG A O 1
ATOM 671 N N . MET A 1 86 ? 2.866 -0.170 -11.834 1.00 92.75 86 MET A N 1
ATOM 672 C CA . MET A 1 86 ? 4.098 -0.777 -12.319 1.00 92.75 86 MET A CA 1
ATOM 673 C C . MET A 1 86 ? 5.232 0.248 -12.238 1.00 92.75 86 MET A C 1
ATOM 675 O O . MET A 1 86 ? 5.066 1.416 -12.590 1.00 92.75 86 MET A O 1
ATOM 679 N N . TRP A 1 87 ? 6.381 -0.194 -11.752 1.00 92.56 87 TRP A N 1
ATOM 680 C CA . TRP A 1 87 ? 7.599 0.586 -11.711 1.00 92.56 87 TRP A CA 1
ATOM 681 C C . TRP A 1 87 ? 8.362 0.424 -13.026 1.00 92.56 87 TRP A C 1
ATOM 683 O O . TRP A 1 87 ? 8.836 -0.665 -13.335 1.00 92.56 87 TRP A O 1
ATOM 693 N N . LEU A 1 88 ? 8.496 1.523 -13.767 1.00 89.25 88 LEU A N 1
ATOM 694 C CA . LEU A 1 88 ? 9.103 1.554 -15.105 1.00 89.25 88 LEU A CA 1
ATOM 695 C C . LEU A 1 88 ? 10.617 1.843 -15.086 1.00 89.25 88 LEU A C 1
ATOM 697 O O . LEU A 1 88 ? 11.232 2.036 -16.127 1.00 89.25 88 LEU A O 1
ATOM 701 N N . GLY A 1 89 ? 11.232 1.966 -13.906 1.00 84.56 89 GLY A N 1
ATOM 702 C CA . GLY A 1 89 ? 12.668 2.251 -13.774 1.00 84.56 89 GLY A CA 1
ATOM 703 C C . GLY A 1 89 ? 13.091 3.719 -13.946 1.00 84.56 89 GLY A C 1
ATOM 704 O O . GLY A 1 89 ? 14.218 4.058 -13.596 1.00 84.56 89 GLY A O 1
ATOM 705 N N . SER A 1 90 ? 12.210 4.605 -14.426 1.00 85.50 90 SER A N 1
ATOM 706 C CA . SER A 1 90 ? 12.514 6.029 -14.677 1.00 85.50 90 SER A CA 1
ATOM 707 C C . SER A 1 90 ? 12.699 6.878 -13.410 1.00 85.50 90 SER A C 1
ATOM 709 O O . SER A 1 90 ? 13.394 7.893 -13.425 1.00 85.50 90 SER A O 1
ATOM 711 N N . GLU A 1 91 ? 12.105 6.462 -12.294 1.00 88.31 91 GLU A N 1
ATOM 712 C CA . GLU A 1 91 ? 12.285 7.057 -10.968 1.00 88.31 91 GLU A CA 1
ATOM 713 C C . GLU A 1 91 ? 12.569 5.972 -9.924 1.00 88.31 91 GLU A C 1
ATOM 715 O O . GLU A 1 91 ? 12.559 4.790 -10.241 1.00 88.31 91 GLU A O 1
ATOM 720 N N . SER A 1 92 ? 12.827 6.319 -8.661 1.00 89.94 92 SER A N 1
ATOM 721 C CA . SER A 1 92 ? 12.947 5.293 -7.616 1.00 89.94 92 SER A CA 1
ATOM 722 C C . SER A 1 92 ? 11.567 4.796 -7.173 1.00 89.94 92 SER A C 1
ATOM 724 O O . SER A 1 92 ? 10.610 5.570 -7.129 1.00 89.94 92 SER A O 1
ATOM 726 N N . LYS A 1 93 ? 11.469 3.529 -6.742 1.00 89.12 93 LYS A N 1
ATOM 727 C CA . LYS A 1 93 ? 10.237 2.970 -6.147 1.00 89.12 93 LYS A CA 1
ATOM 728 C C . LYS A 1 93 ? 9.691 3.843 -5.008 1.00 89.12 93 LYS A C 1
ATOM 730 O O . LYS A 1 93 ? 8.486 4.015 -4.883 1.00 89.12 93 LYS A O 1
ATOM 735 N N . LEU A 1 94 ? 10.584 4.456 -4.224 1.00 87.94 94 LEU A N 1
ATOM 736 C CA . LEU A 1 94 ? 10.228 5.389 -3.151 1.00 87.94 94 LEU A CA 1
ATOM 737 C C . LEU A 1 94 ? 9.561 6.674 -3.656 1.00 87.94 94 LEU A C 1
ATOM 739 O O . LEU A 1 94 ? 8.632 7.163 -3.017 1.00 87.94 94 LEU A O 1
ATOM 743 N N . LYS A 1 95 ? 10.023 7.237 -4.781 1.00 89.62 95 LYS A N 1
ATOM 744 C CA . LYS A 1 95 ? 9.387 8.416 -5.388 1.00 89.62 95 LYS A CA 1
ATOM 745 C C . LYS A 1 95 ? 8.009 8.069 -5.950 1.00 89.62 95 LYS A C 1
ATOM 747 O O . LYS A 1 95 ? 7.059 8.808 -5.685 1.00 89.62 95 LYS A O 1
ATOM 752 N N . LEU A 1 96 ? 7.890 6.912 -6.606 1.00 91.69 96 LEU A N 1
ATOM 753 C CA . LEU A 1 96 ? 6.612 6.385 -7.083 1.00 91.69 96 LEU A CA 1
ATOM 754 C C . LEU A 1 96 ? 5.628 6.186 -5.919 1.00 91.69 96 LEU A C 1
ATOM 756 O O . LEU A 1 96 ? 4.508 6.694 -5.967 1.00 91.69 96 LEU A O 1
ATOM 760 N N . ALA A 1 97 ? 6.070 5.533 -4.839 1.00 90.31 97 ALA A N 1
ATOM 761 C CA . ALA A 1 97 ? 5.282 5.342 -3.625 1.00 90.31 97 ALA A CA 1
ATOM 762 C C . ALA A 1 97 ? 4.830 6.682 -3.028 1.00 90.31 97 ALA A C 1
ATOM 764 O O . ALA A 1 97 ? 3.642 6.879 -2.794 1.00 90.31 97 ALA A O 1
ATOM 765 N N . ALA A 1 98 ? 5.742 7.642 -2.855 1.00 88.56 98 ALA A N 1
ATOM 766 C CA . ALA A 1 98 ? 5.409 8.962 -2.324 1.00 88.56 98 ALA A CA 1
ATOM 767 C C . ALA A 1 98 ? 4.382 9.707 -3.197 1.00 88.56 98 ALA A C 1
ATOM 769 O O . ALA A 1 98 ? 3.446 10.311 -2.677 1.00 88.56 98 ALA A O 1
ATOM 770 N N . SER A 1 99 ? 4.508 9.626 -4.525 1.00 91.00 99 SER A N 1
ATOM 771 C CA . SER A 1 99 ? 3.521 10.173 -5.466 1.00 91.00 99 SER A CA 1
ATOM 772 C C . SER A 1 99 ? 2.148 9.517 -5.302 1.00 91.00 99 SER A C 1
ATOM 774 O O . SER A 1 99 ? 1.127 10.205 -5.260 1.00 91.00 99 SER A O 1
ATOM 776 N N . MET A 1 100 ? 2.112 8.190 -5.154 1.00 91.75 100 MET A N 1
ATOM 777 C CA . MET A 1 100 ? 0.870 7.459 -4.915 1.00 91.75 100 MET A CA 1
ATOM 778 C C . MET A 1 100 ? 0.233 7.835 -3.566 1.00 91.75 100 MET A C 1
ATOM 780 O O . MET A 1 100 ? -0.979 8.039 -3.526 1.00 91.75 100 MET A O 1
ATOM 784 N N . VAL A 1 101 ? 1.026 8.006 -2.498 1.00 88.25 101 VAL A N 1
ATOM 785 C CA . VAL A 1 101 ? 0.543 8.452 -1.175 1.00 88.25 101 VAL A CA 1
ATOM 786 C C . VAL A 1 101 ? -0.108 9.829 -1.275 1.00 88.25 101 VAL A C 1
ATOM 788 O O . VAL A 1 101 ? -1.248 9.978 -0.845 1.00 88.25 101 VAL A O 1
ATOM 791 N N . ARG A 1 102 ? 0.544 10.813 -1.914 1.00 87.00 102 ARG A N 1
ATOM 792 C CA . ARG A 1 102 ? -0.020 12.171 -2.089 1.00 87.00 102 ARG A CA 1
ATOM 793 C C . ARG A 1 102 ? -1.369 12.175 -2.800 1.00 87.00 102 ARG A C 1
ATOM 795 O O . ARG A 1 102 ? -2.225 12.995 -2.507 1.00 87.00 102 ARG A O 1
ATOM 802 N N . GLN A 1 103 ? -1.565 11.266 -3.749 1.00 87.56 103 GLN A N 1
ATOM 803 C CA . GLN A 1 103 ? -2.822 11.158 -4.493 1.00 87.56 103 GLN A CA 1
ATOM 804 C C . GLN A 1 103 ? -3.926 10.415 -3.724 1.00 87.56 103 GLN A C 1
ATOM 806 O O . GLN A 1 103 ? -5.100 10.464 -4.111 1.00 87.56 103 GLN A O 1
ATOM 811 N N . ALA A 1 104 ? -3.554 9.660 -2.693 1.00 84.75 104 ALA A N 1
ATOM 812 C CA . ALA A 1 104 ? -4.453 8.807 -1.934 1.00 84.75 104 ALA A CA 1
ATOM 813 C C . ALA A 1 104 ? -4.853 9.408 -0.579 1.00 84.75 104 ALA A C 1
ATOM 815 O O . ALA A 1 104 ? -5.984 9.194 -0.152 1.00 84.75 104 ALA A O 1
ATOM 816 N N . MET A 1 105 ? -3.956 10.155 0.067 1.00 78.50 105 MET A N 1
ATOM 817 C CA . MET A 1 105 ? -4.140 10.686 1.417 1.00 78.50 105 MET A CA 1
ATOM 818 C C . MET A 1 105 ? -5.016 11.946 1.447 1.00 78.50 105 MET A C 1
ATOM 820 O O . MET A 1 105 ? -4.704 12.919 0.758 1.00 78.50 105 MET A O 1
ATOM 824 N N . PRO A 1 106 ? -6.082 11.980 2.265 1.00 65.88 106 PRO A N 1
ATOM 825 C CA . PRO A 1 106 ? -6.632 13.233 2.773 1.00 65.88 106 PRO A CA 1
ATOM 826 C C . PRO A 1 106 ? -5.678 13.855 3.816 1.00 65.88 106 PRO A C 1
ATOM 828 O O . PRO A 1 106 ? -4.887 13.145 4.427 1.00 65.88 106 PRO A O 1
ATOM 831 N N . GLU A 1 107 ? -5.752 15.173 4.017 1.00 60.12 107 GLU A N 1
ATOM 832 C CA . GLU A 1 107 ? -4.751 16.019 4.707 1.00 60.12 107 GLU A CA 1
ATOM 833 C C . GLU A 1 107 ? -4.469 15.717 6.198 1.00 60.12 107 GLU A C 1
ATOM 835 O O . GLU A 1 107 ? -3.749 16.488 6.824 1.00 60.12 107 GLU A O 1
ATOM 840 N N . GLN A 1 108 ? -5.048 14.669 6.805 1.00 53.75 108 GLN A N 1
ATOM 841 C CA . GLN A 1 108 ? -4.985 14.429 8.257 1.00 53.75 108 GLN A CA 1
ATOM 842 C C . GLN A 1 108 ? -5.135 12.937 8.628 1.00 53.75 108 GLN A C 1
ATOM 844 O O . GLN A 1 108 ? -6.194 12.513 9.089 1.00 53.75 108 GLN A O 1
ATOM 849 N N . LEU A 1 109 ? -4.087 12.121 8.457 1.00 57.84 109 LEU A N 1
ATOM 850 C CA . LEU A 1 109 ? -4.058 10.728 8.945 1.00 57.84 109 LEU A CA 1
ATOM 851 C C . LEU A 1 109 ? -2.744 10.396 9.647 1.00 57.84 109 LEU A C 1
ATOM 853 O O . LEU A 1 109 ? -1.667 10.647 9.113 1.00 57.84 109 LEU A O 1
ATOM 857 N N . GLN A 1 110 ? -2.846 9.751 10.812 1.00 53.16 110 GLN A N 1
ATOM 858 C CA . GLN A 1 110 ? -1.719 9.068 11.444 1.00 53.16 110 GLN A CA 1
ATOM 859 C C . GLN A 1 110 ? -1.388 7.809 10.641 1.00 53.16 110 GLN A C 1
ATOM 861 O O . GLN A 1 110 ? -2.160 6.855 10.615 1.00 53.16 110 GLN A O 1
ATOM 866 N N . ILE A 1 111 ? -0.247 7.830 9.954 1.00 55.44 111 ILE A N 1
ATOM 867 C CA . ILE A 1 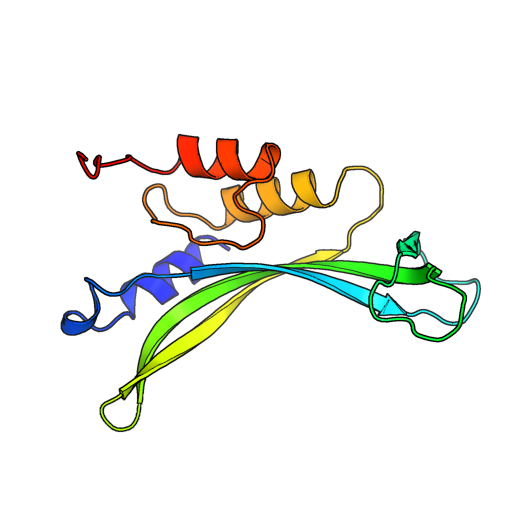111 ? 0.221 6.729 9.115 1.00 55.44 111 ILE A CA 1
ATOM 868 C C . ILE A 1 111 ? 1.297 5.954 9.860 1.00 55.44 111 ILE A C 1
ATOM 870 O O . ILE A 1 111 ? 2.342 6.508 10.190 1.00 55.44 111 ILE A O 1
ATOM 874 N N . PHE A 1 112 ? 1.081 4.651 10.009 1.00 55.22 112 PHE A N 1
ATOM 875 C CA . PHE A 1 112 ? 2.127 3.701 10.366 1.00 55.22 112 PHE A CA 1
ATOM 876 C C . PHE A 1 112 ? 2.427 2.841 9.139 1.00 55.22 112 PHE A C 1
ATOM 878 O O . PHE A 1 112 ? 1.578 2.069 8.689 1.00 55.22 112 PHE A O 1
ATOM 885 N N . CYS A 1 113 ? 3.618 3.013 8.566 1.00 61.78 113 CYS A N 1
ATOM 886 C CA . CYS A 1 113 ? 4.082 2.262 7.402 1.00 61.78 113 CYS A CA 1
ATOM 887 C C . CY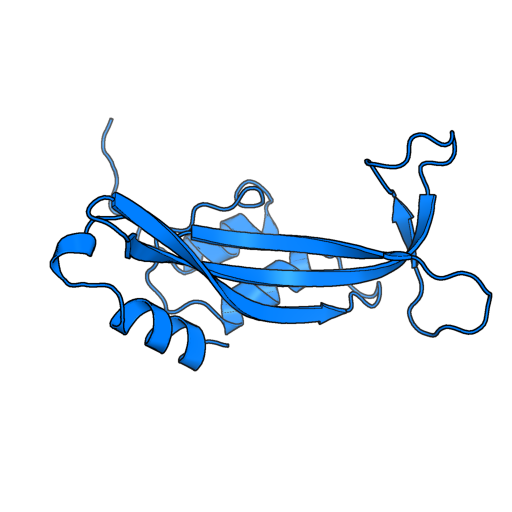S A 1 113 ? 5.490 1.722 7.670 1.00 61.78 113 CYS A C 1
ATOM 889 O O . CYS A 1 113 ? 6.344 2.456 8.153 1.00 61.78 113 CYS A O 1
ATOM 891 N N . ALA A 1 114 ? 5.790 0.481 7.277 1.00 56.91 114 ALA A N 1
ATOM 892 C CA . ALA A 1 114 ? 7.152 -0.063 7.384 1.00 56.91 114 ALA A CA 1
ATOM 893 C C . ALA A 1 114 ? 8.191 0.753 6.580 1.00 56.91 114 ALA A C 1
ATOM 895 O O . ALA A 1 114 ? 9.385 0.712 6.860 1.00 56.91 114 ALA A O 1
ATOM 896 N N . TRP A 1 115 ? 7.737 1.519 5.581 1.00 59.50 115 TRP A N 1
ATOM 897 C CA . TRP A 1 115 ? 8.573 2.403 4.768 1.00 59.50 115 TRP A CA 1
ATOM 898 C C . TRP A 1 115 ? 8.616 3.856 5.283 1.00 59.50 115 TRP A C 1
ATOM 900 O O . TRP A 1 115 ? 9.244 4.707 4.651 1.00 59.50 115 TRP A O 1
ATOM 910 N N . GLN A 1 116 ? 7.970 4.163 6.412 1.00 56.28 116 GLN A N 1
ATOM 911 C CA . GLN A 1 116 ? 7.818 5.522 6.952 1.00 56.28 116 GLN A CA 1
ATOM 912 C C . GLN A 1 116 ? 9.154 6.223 7.228 1.00 56.28 116 GLN A C 1
ATOM 914 O O . GLN A 1 116 ? 9.282 7.417 6.975 1.00 56.28 116 GLN A O 1
ATOM 919 N N . GLU A 1 117 ? 10.182 5.487 7.653 1.00 58.19 117 GLU A N 1
ATOM 920 C CA . GLU A 1 117 ? 11.515 6.045 7.929 1.00 58.19 117 GLU A CA 1
ATOM 921 C C . GLU A 1 117 ? 12.289 6.441 6.657 1.00 58.19 117 GLU A C 1
ATOM 923 O O . GLU A 1 117 ? 13.357 7.054 6.720 1.00 58.19 117 GLU A O 1
ATOM 928 N N . LYS A 1 118 ? 11.779 6.105 5.464 1.00 66.25 118 LYS A N 1
ATOM 929 C CA . LYS A 1 118 ? 12.448 6.427 4.201 1.00 66.25 118 LYS A CA 1
ATOM 930 C C . LYS A 1 118 ? 12.131 7.864 3.787 1.00 66.25 118 LYS A C 1
ATOM 932 O O . LYS A 1 118 ? 10.976 8.266 3.654 1.00 66.25 118 LYS A O 1
ATOM 937 N N . SER A 1 119 ? 13.182 8.641 3.525 1.00 63.69 119 SER A N 1
ATOM 938 C CA . SER A 1 119 ? 13.113 10.103 3.387 1.00 63.69 119 SER A CA 1
ATOM 939 C C . SER A 1 119 ? 12.055 10.672 2.417 1.00 63.69 119 SER A C 1
ATOM 941 O O . SER A 1 119 ? 11.492 11.713 2.759 1.00 63.69 119 SER A O 1
ATOM 943 N N . PRO A 1 120 ? 11.705 10.059 1.261 1.00 64.44 120 PRO A N 1
ATOM 944 C CA . PRO A 1 120 ? 10.666 10.614 0.381 1.00 64.44 120 PRO A CA 1
ATOM 945 C C . PRO A 1 120 ? 9.242 10.433 0.929 1.00 64.44 120 PRO A C 1
ATOM 947 O O . PRO A 1 120 ? 8.353 11.228 0.614 1.00 64.44 120 PRO A O 1
ATOM 950 N N . LEU A 1 121 ? 9.030 9.395 1.741 1.00 59.94 121 LEU A N 1
ATOM 951 C CA . LEU A 1 121 ? 7.748 9.086 2.371 1.00 59.94 121 LEU A CA 1
ATOM 952 C C . LEU A 1 121 ? 7.571 9.866 3.672 1.00 59.94 121 LEU A C 1
ATOM 954 O O . LEU A 1 121 ? 6.491 10.405 3.883 1.00 59.94 121 LEU A O 1
ATOM 958 N N . ASN A 1 122 ? 8.636 10.026 4.467 1.00 56.47 122 ASN A N 1
ATOM 959 C CA . ASN A 1 122 ? 8.597 10.828 5.692 1.00 56.47 122 ASN A CA 1
ATOM 960 C C . ASN A 1 122 ? 8.169 12.281 5.412 1.00 56.47 122 ASN A C 1
ATOM 962 O O . ASN A 1 122 ? 7.221 12.770 6.012 1.00 56.47 122 ASN A O 1
ATOM 966 N N . ARG A 1 123 ? 8.779 12.944 4.416 1.00 57.47 123 ARG A N 1
ATOM 967 C CA . ARG A 1 123 ? 8.380 14.314 4.029 1.00 57.47 123 ARG A CA 1
ATOM 968 C C . ARG A 1 123 ? 6.915 14.386 3.599 1.00 57.47 123 ARG A C 1
ATOM 970 O O . ARG A 1 123 ? 6.185 15.259 4.033 1.00 57.47 123 ARG A O 1
ATOM 977 N N . THR A 1 124 ? 6.476 13.408 2.805 1.00 56.53 124 THR A N 1
ATOM 978 C CA . THR A 1 124 ? 5.086 13.330 2.335 1.00 56.53 124 THR A CA 1
ATOM 979 C C . THR A 1 124 ? 4.097 13.137 3.492 1.00 56.53 124 THR A C 1
ATOM 981 O O . THR A 1 124 ? 3.010 13.696 3.445 1.00 56.53 124 THR A O 1
ATOM 984 N N . GLY A 1 125 ? 4.461 12.362 4.519 1.00 56.50 125 GLY A N 1
ATOM 985 C CA . GLY A 1 125 ? 3.660 12.209 5.734 1.00 56.50 125 GLY A CA 1
ATOM 986 C C . GLY A 1 125 ? 3.666 13.466 6.604 1.00 56.50 125 GLY A C 1
ATOM 987 O O . GLY A 1 125 ? 2.606 13.911 7.014 1.00 56.50 125 GLY A O 1
ATOM 988 N N . SER A 1 126 ? 4.834 14.074 6.829 1.00 53.53 126 SER A N 1
ATOM 989 C CA . SER A 1 126 ? 4.994 15.276 7.660 1.00 53.53 126 SER A CA 1
ATOM 990 C C . SER A 1 126 ? 4.243 16.492 7.113 1.00 53.53 126 SER A C 1
ATOM 992 O O . SER A 1 126 ? 3.685 17.253 7.894 1.00 53.53 126 SER A O 1
ATOM 994 N N . ASP A 1 127 ? 4.203 16.671 5.790 1.00 54.59 127 ASP A N 1
ATOM 995 C CA . ASP A 1 127 ? 3.477 17.781 5.156 1.00 54.59 127 ASP A CA 1
ATOM 996 C C . ASP A 1 127 ? 1.944 17.610 5.264 1.00 54.59 127 ASP A C 1
ATOM 998 O O . ASP A 1 127 ? 1.201 18.582 5.152 1.00 54.59 127 ASP A O 1
ATOM 1002 N N . LEU A 1 128 ? 1.468 16.376 5.486 1.00 53.12 128 LEU A N 1
ATOM 1003 C CA . LEU A 1 128 ? 0.051 15.983 5.535 1.00 53.12 128 LEU A CA 1
ATOM 1004 C C . LEU A 1 128 ? -0.423 15.591 6.946 1.00 53.12 128 LEU A C 1
ATOM 1006 O O . LEU A 1 128 ? -1.485 14.993 7.097 1.00 53.12 128 LEU A O 1
ATOM 1010 N N . MET A 1 129 ? 0.367 15.843 7.987 1.00 44.28 129 MET A N 1
ATOM 1011 C CA . MET A 1 129 ? 0.077 15.355 9.332 1.00 44.28 129 MET A CA 1
ATOM 1012 C C . MET A 1 129 ? 0.324 16.480 10.334 1.00 44.28 129 MET A C 1
ATOM 1014 O O . MET A 1 129 ? 1.464 16.842 10.610 1.00 44.28 129 MET A O 1
ATOM 1018 N N . GLN A 1 130 ? -0.751 17.045 10.898 1.00 39.53 130 GLN A N 1
ATOM 1019 C CA . GLN A 1 130 ? -0.635 17.864 12.106 1.00 39.53 130 GLN A CA 1
ATOM 1020 C C . GLN A 1 130 ? -0.189 16.936 13.238 1.00 39.53 130 GLN A C 1
ATOM 1022 O O . GLN A 1 130 ? -0.979 16.162 13.781 1.00 39.53 130 GLN A O 1
ATOM 1027 N N . LEU A 1 131 ? 1.106 16.962 13.549 1.00 33.81 131 LEU A N 1
ATOM 1028 C CA . LEU A 1 131 ? 1.662 16.304 14.721 1.00 33.81 131 LEU A CA 1
ATOM 1029 C C . LEU A 1 131 ? 1.109 17.012 15.964 1.00 33.81 131 LEU A C 1
ATOM 1031 O O . LEU A 1 131 ? 1.701 17.966 16.461 1.00 33.81 131 LEU A O 1
ATOM 1035 N N . HIS A 1 132 ? -0.034 16.556 16.476 1.00 31.92 132 HIS A N 1
ATOM 1036 C CA . HIS A 1 132 ? -0.351 16.787 17.878 1.00 31.92 132 HIS A CA 1
ATOM 1037 C C . HIS A 1 132 ? 0.643 15.963 18.689 1.00 31.92 132 HIS A C 1
ATOM 1039 O O . HIS A 1 132 ? 0.595 14.732 18.686 1.00 31.92 132 HIS A O 1
ATOM 1045 N N . GLY A 1 133 ? 1.611 16.669 19.275 1.00 28.36 133 GLY A N 1
ATOM 1046 C CA . GLY A 1 133 ? 2.685 16.088 20.058 1.00 28.36 133 GLY A CA 1
ATOM 1047 C C . GLY A 1 133 ? 2.129 15.194 21.157 1.00 28.36 133 GLY A C 1
ATOM 1048 O O . GLY A 1 133 ? 1.349 15.636 21.997 1.00 28.36 133 GLY A O 1
ATOM 1049 N N . ALA A 1 134 ? 2.563 13.939 21.157 1.00 28.16 134 ALA A N 1
ATOM 1050 C CA . ALA A 1 134 ? 2.780 13.264 22.419 1.00 28.16 134 ALA A CA 1
ATOM 1051 C C . ALA A 1 134 ? 3.997 13.956 23.047 1.00 28.16 134 ALA A C 1
ATOM 1053 O O . ALA A 1 134 ? 5.122 13.794 22.570 1.00 28.16 134 ALA A O 1
ATOM 1054 N N . GLU A 1 135 ? 3.744 14.826 24.023 1.00 25.80 135 GLU A N 1
ATOM 1055 C CA . GLU A 1 135 ? 4.782 15.256 24.957 1.00 25.80 135 GLU A CA 1
ATOM 1056 C C . GLU A 1 135 ? 5.304 14.044 25.760 1.00 25.80 135 GLU A C 1
ATOM 1058 O O . GLU A 1 135 ? 4.583 13.045 25.861 1.00 25.80 135 GLU A O 1
ATOM 1063 N N . PRO A 1 136 ? 6.568 14.101 26.227 1.00 38.06 136 PRO A N 1
ATOM 1064 C CA . PRO A 1 136 ? 7.339 12.948 26.706 1.00 38.06 136 PRO A CA 1
ATOM 1065 C C . PRO A 1 136 ? 6.741 12.184 27.892 1.00 38.06 136 PRO A C 1
ATOM 1067 O O . PRO A 1 136 ? 6.055 12.800 28.738 1.00 38.06 136 PRO A O 1
#

Radius of gyration: 17.5 Å; chains: 1; bounding box: 40×38×52 Å